Protein AF-A0A1P8UZ70-F1 (afdb_monomer_lite)

pLDDT: mean 88.82, std 6.05, range [62.84, 96.19]

Radius of gyration: 17.42 Å; chains: 1; bounding box: 40×34×41 Å

Secondary structure (DSSP, 8-state):
--TTEEEETTEEEE-SSTTT------S-SS--EE-TT--SSSEETTSEEEEE-TTT--EEEEE--TTTT-SEEEEETTEEEEESSHHHHHHHHHHHH-SS--SS--GGGTTS-GGGGSTTTHHHHHHHHHHHHH--

Structure (mmCIF, N/CA/C/O backbone):
data_AF-A0A1P8UZ70-F1
#
_entry.id   AF-A0A1P8UZ70-F1
#
loop_
_atom_site.group_PDB
_atom_site.id
_atom_site.type_symbol
_atom_site.label_atom_id
_atom_site.label_alt_id
_atom_site.label_comp_id
_atom_site.label_asym_id
_atom_site.label_entity_id
_atom_site.label_seq_id
_atom_site.pdbx_PDB_ins_code
_atom_site.Cartn_x
_atom_site.Cartn_y
_atom_site.Cartn_z
_atom_site.occupancy
_atom_site.B_iso_or_equiv
_atom_site.auth_seq_id
_atom_site.auth_comp_id
_atom_site.auth_asym_id
_atom_site.auth_atom_id
_atom_site.pdbx_PDB_model_num
ATOM 1 N N . MET A 1 1 ? 16.342 16.496 -15.362 1.00 62.84 1 MET A N 1
ATOM 2 C CA . MET A 1 1 ? 15.615 15.212 -15.382 1.00 62.84 1 MET A CA 1
ATOM 3 C C . MET A 1 1 ? 16.648 14.125 -15.125 1.00 62.84 1 MET A C 1
ATOM 5 O O . MET A 1 1 ? 17.639 14.123 -15.850 1.00 62.84 1 MET A O 1
ATOM 9 N N . PRO A 1 2 ? 16.519 13.317 -14.057 1.00 73.88 2 PRO A N 1
ATOM 10 C CA . PRO A 1 2 ? 17.402 12.177 -13.803 1.00 73.88 2 PRO A CA 1
ATOM 11 C C . PRO A 1 2 ? 17.511 11.238 -15.014 1.00 73.88 2 PRO A C 1
ATOM 13 O O . PRO A 1 2 ? 16.621 11.203 -15.869 1.00 73.88 2 PRO A O 1
ATOM 16 N N . LYS A 1 3 ? 18.587 10.452 -15.090 1.00 81.31 3 LYS A N 1
ATOM 17 C CA . LYS A 1 3 ? 18.683 9.354 -16.061 1.00 81.31 3 LYS A CA 1
ATOM 18 C C . LYS A 1 3 ? 17.545 8.357 -15.770 1.00 81.31 3 LYS A C 1
ATOM 20 O O . LYS A 1 3 ? 17.333 8.032 -14.610 1.00 81.31 3 LYS A O 1
ATOM 25 N N . ASN A 1 4 ? 16.818 7.908 -16.798 1.00 88.88 4 ASN A N 1
ATOM 26 C CA . ASN A 1 4 ? 15.624 7.044 -16.681 1.00 88.88 4 ASN A CA 1
ATOM 27 C C . ASN A 1 4 ? 14.411 7.714 -16.003 1.00 88.88 4 ASN A C 1
ATOM 29 O O . ASN A 1 4 ? 13.655 7.083 -15.263 1.00 88.88 4 ASN A O 1
ATOM 33 N N . SER A 1 5 ? 14.238 9.019 -16.240 1.00 92.19 5 SER A N 1
ATOM 34 C CA . SER A 1 5 ? 13.036 9.743 -15.825 1.00 92.19 5 SER A CA 1
ATOM 35 C C . SER A 1 5 ? 12.180 10.176 -17.011 1.00 92.19 5 SER A C 1
ATOM 37 O O . SER A 1 5 ? 12.691 10.541 -18.069 1.00 92.19 5 SER A O 1
ATOM 39 N N . HIS A 1 6 ? 10.865 10.161 -16.807 1.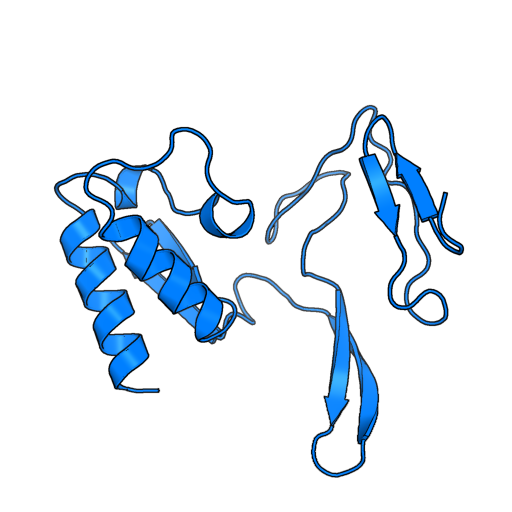00 91.75 6 HIS A N 1
ATOM 40 C CA . HIS A 1 6 ? 9.842 10.451 -17.807 1.00 91.75 6 HIS A CA 1
ATOM 41 C C . HIS A 1 6 ? 8.858 11.476 -17.258 1.00 91.75 6 HIS A C 1
ATOM 43 O O . HIS A 1 6 ? 8.575 11.501 -16.060 1.00 91.75 6 HIS A O 1
ATOM 49 N N . LEU A 1 7 ? 8.299 12.310 -18.132 1.00 92.06 7 LEU A N 1
ATOM 50 C CA . LEU A 1 7 ? 7.239 13.235 -17.752 1.00 92.06 7 LEU A CA 1
ATOM 51 C C . LEU A 1 7 ? 5.884 12.655 -18.155 1.00 92.06 7 LEU A C 1
ATOM 53 O O . LEU A 1 7 ? 5.631 12.427 -19.333 1.00 92.06 7 LEU A O 1
ATOM 57 N N . TRP A 1 8 ? 4.996 12.486 -17.181 1.00 92.00 8 TRP A N 1
ATOM 58 C CA . TRP A 1 8 ? 3.598 12.141 -17.407 1.00 92.00 8 TRP A CA 1
ATOM 59 C C . TRP A 1 8 ? 2.727 13.277 -16.874 1.00 92.00 8 TRP A C 1
ATOM 61 O O . TRP A 1 8 ? 2.516 13.429 -15.668 1.00 92.00 8 TRP A O 1
ATOM 71 N N . GLY A 1 9 ? 2.279 14.156 -17.772 1.00 89.62 9 GLY A N 1
ATOM 72 C CA . GLY A 1 9 ? 1.593 15.394 -17.400 1.00 89.62 9 GLY A CA 1
ATOM 73 C C . GLY A 1 9 ? 2.466 16.291 -16.512 1.00 89.62 9 GLY A C 1
ATOM 74 O O . GLY A 1 9 ? 3.428 16.887 -16.981 1.00 89.62 9 GLY A O 1
ATOM 75 N N . ARG A 1 10 ? 2.114 16.408 -15.224 1.00 89.56 10 ARG A N 1
ATOM 76 C CA . ARG A 1 10 ? 2.879 17.175 -14.214 1.00 89.56 10 ARG A CA 1
ATOM 77 C C . ARG A 1 10 ? 3.702 16.292 -13.271 1.00 89.56 10 ARG A C 1
ATOM 79 O O . ARG A 1 10 ? 4.281 16.803 -12.317 1.00 89.56 10 ARG A O 1
ATOM 86 N N . VAL A 1 11 ? 3.703 14.979 -13.488 1.00 89.94 11 VAL A N 1
ATOM 87 C CA . VAL A 1 11 ? 4.413 14.012 -12.650 1.00 89.94 11 VAL A CA 1
ATOM 88 C C . VAL A 1 11 ? 5.713 13.623 -13.332 1.00 89.94 11 VAL A C 1
ATOM 90 O O . VAL A 1 11 ? 5.719 13.297 -14.517 1.00 89.94 11 VAL A O 1
ATOM 93 N N . VAL A 1 12 ? 6.799 13.622 -12.563 1.00 91.19 12 VAL A N 1
ATOM 94 C CA . VAL A 1 12 ? 8.052 12.981 -12.961 1.00 91.19 12 VAL A CA 1
ATOM 95 C C . VAL A 1 12 ? 8.004 11.533 -12.493 1.00 91.19 12 VAL A C 1
ATOM 97 O O . VAL A 1 12 ? 7.788 11.269 -11.311 1.00 91.19 12 VAL A O 1
ATOM 100 N N . VAL A 1 13 ? 8.166 10.610 -13.431 1.00 90.69 13 VAL A N 1
ATOM 101 C CA . VAL A 1 13 ? 8.281 9.175 -13.181 1.00 90.69 13 VAL A CA 1
ATOM 102 C C . VAL A 1 13 ? 9.751 8.809 -13.268 1.00 90.69 13 VAL A C 1
ATOM 104 O O . VAL A 1 13 ? 10.409 9.193 -14.226 1.00 90.69 13 VAL A O 1
ATOM 107 N N . GLU A 1 14 ? 10.260 8.078 -12.287 1.00 92.31 14 GLU A N 1
ATOM 108 C CA . GLU A 1 14 ? 11.632 7.577 -12.260 1.00 92.31 14 GLU A CA 1
ATOM 109 C C . GLU A 1 14 ? 11.612 6.049 -12.261 1.00 92.31 14 GLU A C 1
ATOM 111 O O . GLU A 1 14 ? 10.913 5.422 -11.458 1.00 92.31 14 GLU A O 1
ATOM 116 N N . GLU A 1 15 ? 12.361 5.447 -13.179 1.00 91.06 15 GLU A N 1
ATOM 117 C CA . GLU A 1 15 ? 12.529 4.000 -13.251 1.00 91.06 15 GLU A CA 1
ATOM 118 C C . GLU A 1 15 ? 13.642 3.570 -12.292 1.00 91.06 15 GLU A C 1
ATOM 120 O O . GLU A 1 15 ? 14.825 3.750 -12.574 1.00 91.06 15 GLU A O 1
ATOM 125 N N . LEU A 1 16 ? 13.267 2.965 -11.163 1.00 89.12 16 LEU A N 1
ATOM 126 C CA . LEU A 1 16 ? 14.240 2.454 -10.187 1.00 89.12 16 LEU A CA 1
ATOM 127 C C . LEU A 1 16 ? 15.025 1.240 -10.716 1.00 89.12 16 LEU A C 1
ATOM 129 O O . LEU A 1 16 ? 16.177 1.039 -10.349 1.00 89.12 16 LEU A O 1
ATOM 133 N N . PHE A 1 17 ? 14.403 0.439 -11.588 1.00 90.12 17 PHE A N 1
ATOM 134 C CA . PHE A 1 17 ? 14.975 -0.785 -12.162 1.00 90.12 17 PHE A CA 1
ATOM 135 C C . PHE A 1 17 ? 14.716 -0.849 -13.681 1.00 90.12 17 PHE A C 1
ATOM 137 O O . PHE A 1 17 ? 13.946 -1.701 -14.133 1.00 90.12 17 PHE A O 1
ATOM 144 N N . PRO A 1 18 ? 15.321 0.047 -14.483 1.00 90.12 18 PRO A N 1
ATOM 145 C CA . PRO A 1 18 ? 15.013 0.209 -15.913 1.00 90.12 18 PRO A CA 1
ATOM 146 C C . PRO A 1 18 ? 15.312 -1.046 -16.754 1.00 90.12 18 PRO A C 1
ATOM 148 O O . PRO A 1 18 ? 14.600 -1.327 -17.713 1.00 90.12 18 PRO A O 1
ATOM 151 N N . GLU A 1 19 ? 16.308 -1.844 -16.349 1.00 90.56 19 GLU A N 1
ATOM 152 C CA . GLU A 1 19 ? 16.669 -3.147 -16.945 1.00 90.56 19 GLU A CA 1
ATOM 153 C C . GLU A 1 19 ? 15.548 -4.199 -16.800 1.00 90.56 19 GLU A C 1
ATOM 155 O O . GLU A 1 19 ? 15.477 -5.187 -17.532 1.00 90.56 19 GLU A O 1
ATOM 160 N N . HIS A 1 20 ? 14.655 -4.015 -15.823 1.00 90.38 20 HIS A N 1
ATOM 161 C CA . HIS A 1 20 ? 13.630 -4.992 -15.466 1.00 90.38 20 HIS A CA 1
ATOM 162 C C . HIS A 1 20 ? 12.210 -4.503 -15.742 1.00 90.38 20 HIS A C 1
ATOM 164 O O . HIS A 1 20 ? 11.365 -5.302 -16.166 1.00 90.38 20 HIS A O 1
ATOM 170 N N . PHE A 1 21 ? 11.959 -3.217 -15.512 1.00 90.12 21 PHE A N 1
ATOM 171 C CA . PHE A 1 21 ? 10.664 -2.573 -15.658 1.00 90.12 21 PHE A CA 1
ATOM 172 C C . PHE A 1 21 ? 10.828 -1.265 -16.418 1.00 90.12 21 PHE A C 1
ATOM 174 O O . PHE A 1 21 ? 11.133 -0.231 -15.829 1.00 90.12 21 PHE A O 1
ATOM 181 N N . SER A 1 22 ? 10.583 -1.321 -17.723 1.00 90.31 22 SER A N 1
ATOM 182 C CA . SER A 1 22 ? 10.569 -0.126 -18.555 1.00 90.31 22 SER A CA 1
ATOM 183 C C . SER A 1 22 ? 9.231 0.608 -18.436 1.00 90.31 22 SER A C 1
ATOM 185 O O . SER A 1 22 ? 8.161 -0.015 -18.431 1.00 90.31 22 SER A O 1
ATOM 187 N N . TRP A 1 23 ? 9.284 1.932 -18.352 1.00 91.31 23 TRP A N 1
ATOM 188 C CA . TRP A 1 23 ? 8.119 2.799 -18.290 1.00 91.31 23 TRP A CA 1
ATOM 189 C C . TRP A 1 23 ? 7.306 2.706 -19.580 1.00 91.31 23 TRP A C 1
ATOM 191 O O . TRP A 1 23 ? 7.815 2.877 -20.687 1.00 91.31 23 TRP A O 1
ATOM 201 N N . GLN A 1 24 ? 6.005 2.480 -19.417 1.00 91.19 24 GLN A N 1
ATOM 202 C CA . GLN A 1 24 ? 5.018 2.585 -20.481 1.00 91.19 24 GLN A CA 1
ATOM 203 C C . GLN A 1 24 ? 3.932 3.536 -20.004 1.00 91.19 24 GLN A C 1
ATOM 205 O O . GLN A 1 24 ? 3.245 3.255 -19.019 1.00 91.19 24 GLN A O 1
ATOM 210 N N . GLN A 1 25 ? 3.801 4.675 -20.682 1.00 91.38 25 GLN A N 1
ATOM 211 C CA . GLN A 1 25 ? 2.807 5.668 -20.307 1.00 91.38 25 GLN A CA 1
ATOM 212 C C . GLN A 1 25 ? 1.394 5.088 -20.484 1.00 91.38 25 GLN A C 1
ATOM 214 O O . GLN A 1 25 ? 1.061 4.654 -21.588 1.00 91.38 25 GLN A O 1
ATOM 219 N N . PRO A 1 26 ? 0.546 5.104 -19.439 1.00 92.62 26 PRO A N 1
ATOM 220 C CA . PRO A 1 26 ? -0.844 4.687 -19.570 1.00 92.62 26 PRO A CA 1
ATOM 221 C C . PRO A 1 26 ? -1.625 5.595 -20.524 1.00 92.62 26 PRO A C 1
ATOM 223 O O . PRO A 1 26 ? -1.414 6.812 -20.539 1.00 92.62 26 PRO A O 1
ATOM 226 N N . ASP A 1 27 ? -2.578 5.013 -21.256 1.00 91.62 27 ASP A N 1
ATOM 227 C CA . ASP A 1 27 ? -3.486 5.742 -22.147 1.00 91.62 27 ASP A CA 1
ATOM 228 C C . ASP A 1 27 ? -4.551 6.507 -21.346 1.00 91.62 27 ASP A C 1
ATOM 230 O O . ASP A 1 27 ? -5.701 6.097 -21.184 1.00 91.62 27 ASP A O 1
ATOM 234 N N . THR A 1 28 ? -4.113 7.602 -20.734 1.00 91.62 28 THR A N 1
ATOM 235 C CA . THR A 1 28 ? -4.941 8.472 -19.900 1.00 91.62 28 THR A CA 1
ATOM 236 C C . THR A 1 28 ? -4.591 9.933 -20.172 1.00 91.62 28 THR A C 1
ATOM 238 O O . THR A 1 28 ? -3.404 10.265 -20.243 1.00 91.62 28 THR A O 1
ATOM 241 N N . PRO A 1 29 ? -5.580 10.842 -20.237 1.00 83.75 29 PRO A N 1
ATOM 242 C CA . PRO A 1 29 ? -5.339 12.258 -20.528 1.00 83.75 29 PRO A CA 1
ATOM 243 C C . PRO A 1 29 ? -4.620 13.006 -19.393 1.00 83.75 29 PRO A C 1
ATOM 245 O O . PRO A 1 29 ? -4.101 14.103 -19.597 1.00 83.75 29 PRO A O 1
ATOM 248 N N . LYS A 1 30 ? -4.620 12.453 -18.174 1.00 89.62 30 LYS A N 1
ATOM 249 C CA . LYS A 1 30 ? -3.970 13.008 -16.979 1.00 89.62 30 LYS A CA 1
ATOM 250 C C . LYS A 1 30 ? -3.401 11.865 -16.133 1.00 89.62 30 LYS A C 1
ATOM 252 O O . LYS A 1 30 ? -3.941 10.767 -16.217 1.00 89.62 30 LYS A O 1
ATOM 257 N N . PRO A 1 31 ? -2.388 12.121 -15.284 1.00 92.12 31 PRO A N 1
ATOM 258 C CA . PRO A 1 31 ? -1.861 11.116 -14.369 1.00 92.12 31 PRO A CA 1
ATOM 259 C C . PRO A 1 31 ? -2.937 10.484 -13.486 1.00 92.12 31 PRO A C 1
ATOM 261 O O . PRO A 1 31 ? -3.491 11.148 -12.608 1.00 92.12 31 PRO A O 1
ATOM 264 N N . THR A 1 32 ? -3.198 9.198 -13.716 1.00 91.50 32 THR A N 1
ATOM 265 C CA . THR A 1 32 ? -4.187 8.394 -12.988 1.00 91.50 32 THR A CA 1
ATOM 266 C C . THR A 1 32 ? -3.483 7.247 -12.280 1.00 91.50 32 THR A C 1
ATOM 268 O O . THR A 1 32 ? -2.961 6.336 -12.917 1.00 91.50 32 THR A O 1
ATOM 271 N N . PHE A 1 33 ? -3.464 7.281 -10.952 1.00 87.69 33 PHE A N 1
ATOM 272 C CA . PHE A 1 33 ? -2.839 6.242 -10.142 1.00 87.69 33 PHE A CA 1
ATOM 273 C C . PHE A 1 33 ? -3.895 5.295 -9.598 1.00 87.69 33 PHE A C 1
ATOM 275 O O . PHE A 1 33 ? -4.793 5.735 -8.887 1.00 87.69 33 PHE A O 1
ATOM 282 N N . HIS A 1 34 ? -3.728 4.011 -9.879 1.00 86.75 34 HIS A N 1
ATOM 283 C CA . HIS A 1 34 ? -4.546 2.948 -9.323 1.00 86.75 34 HIS A CA 1
ATOM 284 C C . HIS A 1 34 ? -3.883 2.352 -8.091 1.00 86.75 34 HIS A C 1
ATOM 286 O O . HIS A 1 34 ? -2.665 2.136 -8.070 1.00 86.75 34 HIS A O 1
ATOM 292 N N . GLN A 1 35 ? -4.687 2.033 -7.085 1.00 75.44 35 GLN A N 1
ATOM 293 C CA . GLN A 1 35 ? -4.271 1.167 -5.986 1.00 75.44 35 GLN A CA 1
ATOM 294 C C . GLN A 1 35 ? -5.109 -0.112 -6.008 1.00 75.44 35 GLN A C 1
ATOM 296 O O . GLN A 1 35 ? -6.282 -0.091 -6.372 1.00 75.44 35 GLN A O 1
ATOM 301 N N . GLY A 1 36 ? -4.512 -1.253 -5.665 1.00 74.94 36 GLY A N 1
ATOM 302 C CA . GLY A 1 36 ? -5.250 -2.516 -5.682 1.00 74.94 36 GLY A CA 1
ATOM 303 C C . GLY A 1 36 ? -5.743 -2.926 -7.073 1.00 74.94 36 GLY A C 1
ATOM 304 O O . GLY A 1 36 ? -5.023 -2.828 -8.073 1.00 74.94 36 GLY A O 1
ATOM 305 N N . LYS A 1 37 ? -6.997 -3.386 -7.118 1.00 76.56 37 LYS A N 1
ATOM 306 C CA . LYS A 1 37 ? -7.659 -3.956 -8.303 1.00 76.56 37 LYS A CA 1
ATOM 307 C C . LYS A 1 37 ? -8.524 -2.968 -9.085 1.00 76.56 37 LYS A C 1
ATOM 309 O O . LYS A 1 37 ? -9.409 -3.391 -9.823 1.00 76.56 37 LYS A O 1
ATOM 314 N N . GLU A 1 38 ? -8.305 -1.664 -8.930 1.00 83.44 38 GLU A N 1
ATOM 315 C CA . GLU A 1 38 ? -9.087 -0.663 -9.664 1.00 83.44 38 GLU A CA 1
ATOM 316 C C . GLU A 1 38 ? -9.051 -0.919 -11.190 1.00 83.44 38 GLU A C 1
ATOM 318 O O . GLU A 1 38 ? -7.971 -1.148 -11.753 1.00 83.44 38 GLU A O 1
ATOM 323 N N . PRO A 1 39 ? -10.210 -0.932 -11.875 1.00 85.38 39 PRO A N 1
ATOM 324 C CA . PRO A 1 39 ? -10.271 -1.155 -13.314 1.00 85.38 39 PRO A CA 1
ATOM 325 C C . PRO A 1 39 ? -9.913 0.115 -14.101 1.00 85.38 39 PRO A C 1
ATOM 327 O O . PRO A 1 39 ? -9.976 1.227 -13.581 1.00 85.38 39 PRO A O 1
ATOM 330 N N . GLY A 1 40 ? -9.616 -0.057 -15.392 1.00 89.12 40 GLY A N 1
ATOM 331 C CA . GLY A 1 40 ? -9.375 1.045 -16.328 1.00 89.12 40 GLY A CA 1
ATOM 332 C C . GLY A 1 40 ? -7.895 1.358 -16.591 1.00 89.12 40 GLY A C 1
ATOM 333 O O . GLY A 1 40 ? -7.006 0.676 -16.068 1.00 89.12 40 GLY A O 1
ATOM 334 N N . PRO A 1 41 ? -7.629 2.341 -17.473 1.00 90.50 41 PRO A N 1
ATOM 335 C CA . PRO A 1 41 ? -6.281 2.780 -17.803 1.00 90.50 41 PRO A CA 1
ATOM 336 C C . PRO A 1 41 ? -5.697 3.671 -16.695 1.00 90.50 41 PRO A C 1
ATOM 338 O O . PRO A 1 41 ? -6.355 4.580 -16.189 1.00 90.50 41 PRO A O 1
ATOM 341 N N . GLY A 1 42 ? -4.429 3.437 -16.359 1.00 91.25 42 GLY A N 1
ATOM 342 C CA . GLY A 1 42 ? -3.692 4.178 -15.337 1.00 91.25 42 GLY A CA 1
ATOM 343 C C . GLY A 1 42 ? -2.464 3.408 -14.853 1.00 91.25 42 GLY A C 1
ATOM 344 O O . GLY A 1 42 ? -2.221 2.271 -15.263 1.00 91.25 42 GLY A O 1
ATOM 345 N N . TYR A 1 43 ? -1.673 4.022 -13.974 1.00 90.19 43 TYR A N 1
ATOM 346 C CA . TYR A 1 43 ? -0.500 3.383 -13.382 1.00 90.19 43 TYR A CA 1
ATOM 347 C C . TYR A 1 43 ? -0.852 2.741 -12.041 1.00 90.19 43 TYR A C 1
ATOM 349 O O . TYR A 1 43 ? -1.273 3.433 -11.114 1.00 90.19 43 TYR A O 1
ATOM 357 N N . ARG A 1 44 ? -0.645 1.427 -11.904 1.00 87.88 44 ARG A N 1
ATOM 358 C CA . ARG A 1 44 ? -0.846 0.720 -10.631 1.00 87.88 44 ARG A CA 1
ATOM 359 C C . ARG A 1 44 ? 0.340 0.964 -9.702 1.00 87.88 44 ARG A C 1
ATOM 361 O O . ARG A 1 44 ? 1.477 0.618 -10.012 1.00 87.88 44 ARG A O 1
ATOM 368 N N . LEU A 1 45 ? 0.088 1.541 -8.537 1.00 84.00 45 LEU A N 1
ATOM 369 C CA . LEU A 1 45 ? 1.115 1.740 -7.519 1.00 84.00 45 LEU A CA 1
ATOM 370 C C . LEU A 1 45 ? 1.432 0.425 -6.801 1.00 84.00 45 LEU A C 1
ATOM 372 O O . LEU A 1 45 ? 0.551 -0.403 -6.593 1.00 84.00 45 LEU A O 1
ATOM 376 N N . ASN A 1 46 ? 2.691 0.265 -6.380 1.00 82.12 46 ASN A N 1
ATOM 377 C CA . ASN A 1 46 ? 3.164 -0.840 -5.536 1.00 82.12 46 ASN A CA 1
ATOM 378 C C . ASN A 1 46 ? 2.852 -2.259 -6.061 1.00 82.12 46 ASN A C 1
ATOM 380 O O . ASN A 1 46 ? 2.814 -3.189 -5.268 1.00 82.12 46 ASN A O 1
ATOM 384 N N . HIS A 1 47 ? 2.607 -2.443 -7.361 1.00 86.62 47 HIS A N 1
ATOM 385 C CA . HIS A 1 47 ? 2.218 -3.742 -7.933 1.00 86.62 47 HIS A CA 1
ATOM 386 C C . HIS A 1 47 ? 3.388 -4.521 -8.552 1.00 86.62 47 HIS A C 1
ATOM 388 O O . HIS A 1 47 ? 3.240 -5.688 -8.895 1.00 86.62 47 HIS A O 1
ATOM 394 N N . ARG A 1 48 ? 4.540 -3.872 -8.741 1.00 89.44 48 ARG A N 1
ATOM 395 C CA . ARG A 1 48 ? 5.762 -4.453 -9.303 1.00 89.44 48 ARG A CA 1
ATOM 396 C C . ARG A 1 48 ? 6.962 -3.935 -8.533 1.00 89.44 48 ARG A C 1
ATOM 398 O O . ARG A 1 48 ? 6.959 -2.783 -8.095 1.00 89.44 48 ARG A O 1
ATOM 405 N N . GLY A 1 49 ? 7.974 -4.773 -8.398 1.00 89.56 49 GLY A N 1
ATOM 406 C CA . GLY A 1 49 ? 9.229 -4.426 -7.748 1.00 89.56 49 GLY A CA 1
ATOM 407 C C . GLY A 1 49 ? 10.264 -5.524 -7.926 1.00 89.56 49 GLY A C 1
ATOM 408 O O . GLY A 1 49 ? 10.048 -6.474 -8.677 1.00 89.56 49 GLY A O 1
ATOM 409 N N . MET A 1 50 ? 11.384 -5.381 -7.231 1.00 92.56 50 MET A N 1
ATOM 410 C CA . MET A 1 50 ? 12.414 -6.409 -7.162 1.00 92.56 50 MET A CA 1
ATOM 411 C C . MET A 1 50 ? 12.410 -7.032 -5.767 1.00 92.56 50 MET A C 1
ATOM 413 O O . MET A 1 50 ? 12.293 -6.307 -4.778 1.00 92.56 50 MET A O 1
ATOM 417 N N . ALA A 1 51 ? 12.522 -8.354 -5.694 1.00 90.31 51 ALA A N 1
ATOM 418 C CA . ALA A 1 51 ? 12.691 -9.096 -4.452 1.00 90.31 51 ALA A CA 1
ATOM 419 C C . ALA A 1 51 ? 14.121 -9.633 -4.375 1.00 90.31 51 ALA A C 1
ATOM 421 O O . ALA A 1 51 ? 14.615 -10.208 -5.342 1.00 90.31 51 ALA A O 1
ATOM 422 N N . GLU A 1 52 ? 14.774 -9.434 -3.233 1.00 91.75 52 GLU A N 1
ATOM 423 C CA . GLU A 1 52 ? 16.121 -9.936 -2.970 1.00 91.75 52 GLU A CA 1
ATOM 424 C C . GLU A 1 52 ? 16.057 -11.151 -2.044 1.00 91.75 52 GLU A C 1
ATOM 426 O O . GLU A 1 52 ? 15.532 -11.079 -0.926 1.00 91.75 52 GLU A O 1
ATOM 431 N N . CYS A 1 53 ? 16.621 -12.270 -2.495 1.00 90.12 53 CYS A N 1
ATOM 432 C CA . CYS A 1 53 ? 16.795 -13.446 -1.659 1.00 90.12 53 CYS A CA 1
ATOM 433 C C . CYS A 1 53 ? 17.853 -13.175 -0.585 1.00 90.12 53 CYS A C 1
ATOM 435 O O . CYS A 1 53 ? 19.030 -13.016 -0.892 1.00 90.12 53 CYS A O 1
ATOM 437 N N . GLN A 1 54 ? 17.463 -13.214 0.688 1.00 90.69 54 GLN A N 1
ATOM 438 C CA . GLN A 1 54 ? 18.384 -12.962 1.804 1.00 90.69 54 GLN A CA 1
ATOM 439 C C . GLN A 1 54 ? 19.475 -14.038 1.959 1.00 90.69 54 GLN A C 1
ATOM 441 O O . GLN A 1 54 ? 20.484 -13.797 2.612 1.00 90.69 54 GLN A O 1
ATOM 446 N N . SER A 1 55 ? 19.293 -15.228 1.376 1.00 94.06 55 SER A N 1
ATOM 447 C CA . SER A 1 55 ? 20.269 -16.322 1.473 1.00 94.06 55 SER A CA 1
ATOM 448 C C . SER A 1 55 ? 21.361 -16.265 0.405 1.00 94.06 55 SER A C 1
ATOM 450 O O . SER A 1 55 ? 22.498 -16.625 0.691 1.00 94.06 55 SER A O 1
ATOM 452 N N . CYS A 1 56 ? 21.031 -15.849 -0.821 1.00 94.69 56 CYS A N 1
ATOM 453 C CA . CYS A 1 56 ? 21.968 -15.869 -1.952 1.00 94.69 56 CYS A CA 1
ATOM 454 C C . CYS A 1 56 ? 22.122 -14.525 -2.679 1.00 94.69 56 CYS A C 1
ATOM 456 O O . CYS A 1 56 ? 22.898 -14.445 -3.626 1.00 94.69 56 CYS A O 1
ATOM 458 N N . GLY A 1 57 ? 21.399 -13.481 -2.266 1.00 92.00 57 GLY A N 1
ATOM 459 C CA . GLY A 1 57 ? 21.456 -12.140 -2.858 1.00 92.00 57 GLY A CA 1
ATOM 460 C C . GLY A 1 57 ? 20.838 -12.033 -4.255 1.00 92.00 57 GLY A C 1
ATOM 461 O O . GLY A 1 57 ? 20.959 -11.001 -4.909 1.00 92.00 57 GLY A O 1
ATOM 462 N N . THR A 1 58 ? 20.194 -13.093 -4.757 1.00 93.75 58 THR A N 1
ATOM 463 C CA . THR A 1 58 ? 19.555 -13.065 -6.077 1.00 93.75 58 THR A CA 1
ATOM 464 C C . THR A 1 58 ? 18.406 -12.063 -6.082 1.00 93.75 58 THR A C 1
ATOM 466 O O . THR A 1 58 ? 17.547 -12.101 -5.202 1.00 93.75 58 THR A O 1
ATOM 469 N N . LEU A 1 59 ? 18.400 -11.187 -7.089 1.00 92.31 59 LEU A N 1
ATOM 470 C CA . LEU A 1 59 ? 17.398 -10.148 -7.278 1.00 92.31 59 LEU A CA 1
ATOM 471 C C . LEU A 1 59 ? 16.464 -10.523 -8.436 1.00 92.31 59 LEU A C 1
ATOM 473 O O . LEU A 1 59 ? 16.905 -10.637 -9.579 1.00 92.31 59 LEU A O 1
ATOM 477 N N . GLU A 1 60 ? 15.172 -10.685 -8.157 1.00 93.50 60 GLU A N 1
ATOM 478 C CA . GLU A 1 60 ? 14.184 -11.144 -9.143 1.00 93.50 60 GLU A CA 1
ATOM 479 C C . GLU A 1 60 ? 12.985 -10.202 -9.250 1.00 93.50 60 GLU A C 1
ATOM 481 O O . GLU A 1 60 ? 12.629 -9.498 -8.303 1.00 93.50 60 GLU A O 1
ATOM 486 N N . LYS A 1 61 ? 12.338 -10.187 -10.422 1.00 93.88 61 LYS A N 1
ATOM 487 C CA . LYS A 1 61 ? 11.110 -9.412 -10.631 1.00 93.88 61 LYS A CA 1
ATOM 488 C C . LYS A 1 61 ? 9.987 -10.014 -9.794 1.00 93.88 61 LYS A C 1
ATOM 490 O O . LYS A 1 61 ? 9.642 -11.177 -9.968 1.00 93.88 61 LYS A O 1
ATOM 495 N N . ALA A 1 62 ? 9.350 -9.188 -8.978 1.00 90.50 62 ALA A N 1
ATOM 496 C CA . ALA A 1 62 ? 8.175 -9.550 -8.205 1.00 90.50 62 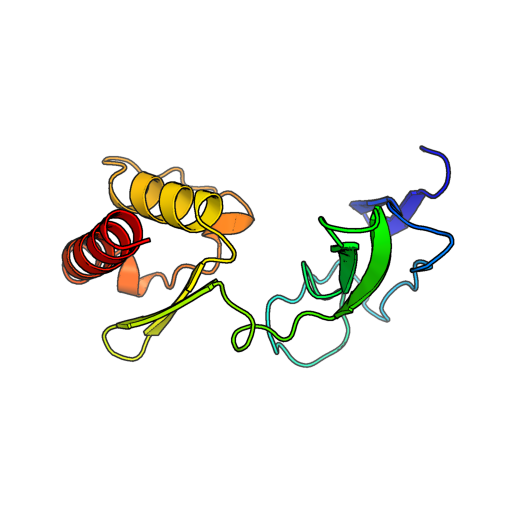ALA A CA 1
ATOM 497 C C . ALA A 1 62 ? 6.958 -8.748 -8.676 1.00 90.50 62 ALA A C 1
ATOM 499 O O . ALA A 1 62 ? 7.046 -7.553 -8.977 1.00 90.50 62 ALA A O 1
ATOM 500 N N . THR A 1 63 ? 5.809 -9.417 -8.723 1.00 89.44 63 THR A N 1
ATOM 501 C CA . THR A 1 63 ? 4.499 -8.784 -8.905 1.00 89.44 63 THR A CA 1
ATOM 502 C C . THR A 1 63 ? 3.711 -8.975 -7.620 1.00 89.44 63 THR A C 1
ATOM 504 O O . THR A 1 63 ? 3.746 -10.059 -7.051 1.00 89.44 63 THR A O 1
ATOM 507 N N . ILE A 1 64 ? 3.028 -7.925 -7.173 1.00 86.75 64 ILE A N 1
ATOM 508 C CA . ILE A 1 64 ? 2.237 -7.922 -5.945 1.00 86.75 64 ILE A CA 1
ATOM 509 C C . ILE A 1 64 ? 0.768 -7.713 -6.313 1.00 86.75 64 ILE A C 1
ATOM 511 O O . ILE A 1 64 ? 0.401 -6.705 -6.931 1.00 86.75 64 ILE A O 1
ATOM 515 N N . SER A 1 65 ? -0.060 -8.670 -5.923 1.00 87.00 65 SER A N 1
ATOM 516 C CA . SER A 1 65 ? -1.510 -8.686 -6.066 1.00 87.00 65 SER A CA 1
ATOM 517 C C . SER A 1 65 ? -2.139 -8.154 -4.786 1.00 87.00 65 SER A C 1
ATOM 519 O O . SER A 1 65 ? -2.236 -8.843 -3.781 1.00 87.00 65 SER A O 1
ATOM 521 N N . TRP A 1 66 ? -2.551 -6.892 -4.802 1.00 85.25 66 TRP A N 1
ATOM 522 C CA . TRP A 1 66 ? -3.250 -6.286 -3.672 1.00 85.25 66 TRP A CA 1
ATOM 523 C C . TRP A 1 66 ? -4.765 -6.511 -3.795 1.00 85.25 66 TRP A C 1
ATOM 525 O O . TRP A 1 66 ? -5.303 -6.266 -4.881 1.00 85.25 66 TRP A O 1
ATOM 535 N N . PRO A 1 67 ? -5.476 -6.848 -2.704 1.00 88.81 67 PRO A N 1
ATOM 536 C CA . PRO A 1 67 ? -5.002 -6.933 -1.315 1.00 88.81 67 PRO A CA 1
ATOM 537 C C . PRO A 1 67 ? -4.398 -8.288 -0.897 1.00 88.81 67 PRO A C 1
ATOM 539 O O . PRO A 1 67 ? -3.937 -8.390 0.234 1.00 88.81 67 PRO A O 1
ATOM 542 N N . GLU A 1 68 ? -4.398 -9.304 -1.762 1.00 88.81 68 GLU A N 1
ATOM 543 C CA . GLU A 1 68 ? -4.068 -10.700 -1.413 1.00 88.81 68 GLU A CA 1
ATOM 544 C C . GLU A 1 68 ? -2.669 -10.892 -0.819 1.00 88.81 68 GLU A C 1
ATOM 546 O O . GLU A 1 68 ? -2.498 -11.666 0.117 1.00 88.81 68 GLU A O 1
ATOM 551 N N . ASP A 1 69 ? -1.688 -10.158 -1.331 1.00 88.75 69 ASP A N 1
ATOM 552 C CA . ASP A 1 69 ? -0.287 -10.248 -0.914 1.00 88.75 69 ASP A CA 1
ATOM 553 C C . ASP A 1 69 ? 0.046 -9.286 0.244 1.00 88.75 69 ASP A C 1
ATOM 555 O O . ASP A 1 69 ? 1.213 -8.996 0.527 1.00 88.75 69 ASP A O 1
ATOM 559 N N . ALA A 1 70 ? -0.969 -8.731 0.915 1.00 90.56 70 ALA A N 1
ATOM 560 C CA . ALA A 1 70 ? -0.745 -7.868 2.063 1.00 90.56 70 ALA A CA 1
ATOM 561 C C . ALA A 1 70 ? -0.230 -8.642 3.274 1.00 90.56 70 ALA A C 1
ATOM 563 O O . ALA A 1 70 ? -0.754 -9.690 3.632 1.00 90.56 70 ALA A O 1
ATOM 564 N N . TYR A 1 71 ? 0.745 -8.055 3.977 1.00 91.81 71 TYR A N 1
ATOM 565 C CA . TYR A 1 71 ? 1.246 -8.625 5.227 1.00 91.81 71 TYR A CA 1
ATOM 566 C C . TYR A 1 71 ? 0.138 -8.702 6.289 1.00 91.81 71 TYR A C 1
ATOM 568 O O . TYR A 1 71 ? 0.013 -9.702 6.990 1.00 91.81 71 TYR A O 1
ATOM 576 N N . TRP A 1 72 ? -0.699 -7.662 6.387 1.00 94.44 72 TRP A N 1
ATOM 577 C CA . TRP A 1 72 ? -1.968 -7.748 7.109 1.00 94.44 72 TRP A CA 1
ATOM 578 C C . TRP A 1 72 ? -3.127 -7.264 6.254 1.00 94.44 72 TRP A C 1
ATOM 580 O O . TRP A 1 72 ? -3.044 -6.222 5.599 1.00 94.44 72 TRP A O 1
ATOM 590 N N . GLN A 1 73 ? -4.242 -7.974 6.380 1.00 94.56 73 GLN A N 1
ATOM 591 C CA . GLN A 1 73 ? -5.545 -7.604 5.854 1.00 94.56 73 GLN A CA 1
ATOM 592 C C . GLN A 1 73 ? -6.566 -7.707 6.990 1.00 94.56 73 GLN A C 1
ATOM 594 O O . GLN A 1 73 ? -6.687 -8.739 7.652 1.00 94.56 73 GLN A O 1
ATOM 599 N N . TRP A 1 74 ? -7.309 -6.630 7.234 1.00 93.88 74 TRP A N 1
ATOM 600 C CA . TRP A 1 74 ? -8.378 -6.593 8.226 1.00 93.88 74 TRP A CA 1
ATOM 601 C C . TRP A 1 74 ? -9.698 -6.235 7.558 1.00 93.88 74 TRP A C 1
ATOM 603 O O . TRP A 1 74 ? -9.798 -5.220 6.875 1.00 93.88 74 TRP A O 1
ATOM 613 N N . ASN A 1 75 ? -10.734 -7.026 7.836 1.00 93.31 75 ASN A N 1
ATOM 614 C CA . ASN A 1 75 ? -12.116 -6.658 7.547 1.00 93.31 75 ASN A CA 1
ATOM 615 C C . ASN A 1 75 ? -12.797 -6.188 8.842 1.00 93.31 75 ASN A C 1
ATOM 617 O O . ASN A 1 75 ? -12.917 -6.961 9.800 1.00 93.31 75 ASN A O 1
ATOM 621 N N . ILE A 1 76 ? -13.175 -4.910 8.905 1.00 93.19 76 ILE A N 1
ATOM 622 C CA . ILE A 1 76 ? -13.785 -4.273 10.079 1.00 93.19 76 ILE A CA 1
ATOM 623 C C . ILE A 1 76 ? -15.076 -3.604 9.626 1.00 93.19 76 ILE A C 1
ATOM 625 O O . ILE A 1 76 ? -15.033 -2.622 8.892 1.00 93.19 76 ILE A O 1
ATOM 629 N N . ASP A 1 77 ? -16.208 -4.135 10.086 1.00 89.50 77 ASP A N 1
ATOM 630 C CA . ASP A 1 77 ? -17.545 -3.614 9.772 1.00 89.50 77 ASP A CA 1
ATOM 631 C C . ASP A 1 77 ? -17.802 -3.488 8.256 1.00 89.50 77 ASP A C 1
ATOM 633 O O . ASP A 1 77 ? -18.296 -2.481 7.761 1.00 89.50 77 ASP A O 1
ATOM 637 N N . GLY A 1 78 ? -17.368 -4.495 7.488 1.00 90.94 78 GLY A N 1
ATOM 638 C CA . GLY A 1 78 ? -17.510 -4.524 6.030 1.00 90.94 78 GLY A CA 1
ATOM 639 C C . GLY A 1 78 ? -16.476 -3.693 5.263 1.00 90.94 78 GLY A C 1
ATOM 640 O O . GLY A 1 78 ? -16.457 -3.738 4.035 1.00 90.94 78 GLY A O 1
ATOM 641 N N . TYR A 1 79 ? -15.588 -2.977 5.955 1.00 91.94 79 TYR A N 1
ATOM 642 C CA . TYR A 1 79 ? -14.512 -2.211 5.334 1.00 91.94 79 TYR A CA 1
ATOM 643 C C . TYR A 1 79 ? -13.186 -2.976 5.372 1.00 91.94 79 TYR A C 1
ATOM 645 O O . TYR A 1 79 ? -12.813 -3.547 6.399 1.00 91.94 79 TYR A O 1
ATOM 653 N N . GLU A 1 80 ? -12.441 -2.934 4.268 1.00 91.44 80 GLU A N 1
ATOM 654 C CA . GLU A 1 80 ? -11.097 -3.506 4.170 1.00 91.44 80 GLU A CA 1
ATOM 655 C C . GLU A 1 80 ? -10.018 -2.483 4.556 1.00 91.44 80 GLU A C 1
ATOM 657 O O . GLU A 1 80 ? -10.064 -1.315 4.162 1.00 91.44 80 GLU A O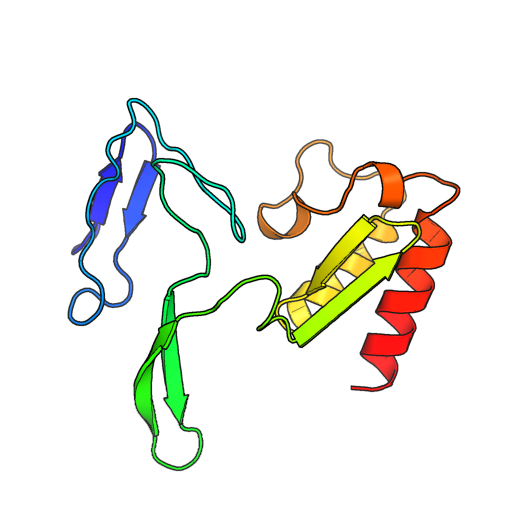 1
ATOM 662 N N . LEU A 1 81 ? -9.027 -2.941 5.319 1.00 92.31 81 LEU A N 1
ATOM 663 C CA . LEU A 1 81 ? -7.802 -2.216 5.627 1.00 92.31 81 LEU A CA 1
ATOM 664 C C . LEU A 1 81 ? -6.606 -3.139 5.418 1.00 92.31 81 LEU A C 1
ATOM 666 O O . LEU A 1 81 ? -6.573 -4.236 5.968 1.00 92.31 81 LEU A O 1
ATOM 670 N N . VAL A 1 82 ? -5.605 -2.666 4.680 1.00 91.94 82 VAL A N 1
ATOM 671 C CA . VAL A 1 82 ? -4.382 -3.426 4.403 1.00 91.94 82 VAL A CA 1
ATOM 672 C C . VAL A 1 82 ? -3.142 -2.717 4.927 1.00 91.94 82 VAL A C 1
ATOM 674 O O . VAL A 1 82 ? -3.011 -1.494 4.825 1.00 91.94 82 VAL A O 1
ATOM 677 N N . ALA A 1 83 ? -2.192 -3.500 5.429 1.00 92.44 83 ALA A N 1
ATOM 678 C CA . ALA A 1 83 ? -0.841 -3.056 5.726 1.00 92.44 83 ALA A CA 1
ATOM 679 C C . ALA A 1 83 ? 0.177 -3.888 4.935 1.00 92.44 83 ALA A C 1
ATOM 681 O O . ALA A 1 83 ? 0.095 -5.108 4.863 1.00 92.44 83 ALA A O 1
ATOM 682 N N . ARG A 1 84 ? 1.149 -3.200 4.322 1.00 89.81 84 ARG A N 1
ATOM 683 C CA . ARG A 1 84 ? 2.095 -3.793 3.360 1.00 89.81 84 ARG A CA 1
ATOM 684 C C . ARG A 1 84 ? 3.261 -4.478 4.070 1.00 89.81 84 ARG A C 1
ATOM 686 O O . ARG A 1 84 ? 3.875 -5.380 3.529 1.00 89.81 84 ARG A O 1
ATOM 693 N N . ASN A 1 85 ? 3.581 -3.982 5.258 1.00 90.69 85 ASN A N 1
ATOM 694 C CA . ASN A 1 85 ? 4.654 -4.415 6.137 1.00 90.69 85 ASN A CA 1
ATOM 695 C C . ASN A 1 85 ? 4.427 -3.781 7.526 1.00 90.69 85 ASN A C 1
ATOM 697 O O . ASN A 1 85 ? 3.490 -2.989 7.712 1.00 90.69 85 ASN A O 1
ATOM 701 N N . ARG A 1 86 ? 5.306 -4.103 8.486 1.00 93.69 86 ARG A N 1
ATOM 702 C CA . ARG A 1 86 ? 5.283 -3.576 9.865 1.00 93.69 86 ARG A CA 1
ATOM 703 C C . ARG A 1 86 ? 5.269 -2.051 9.926 1.00 93.69 86 ARG A C 1
ATOM 705 O O . ARG A 1 86 ? 4.441 -1.481 10.631 1.00 93.69 86 ARG A O 1
ATOM 712 N N . GLU A 1 87 ? 6.125 -1.394 9.151 1.00 93.00 87 GLU A N 1
ATOM 713 C CA . GLU A 1 87 ? 6.204 0.070 9.106 1.00 93.00 87 GLU A CA 1
ATOM 714 C C . GLU A 1 87 ? 4.878 0.693 8.641 1.00 93.00 87 GLU A C 1
ATOM 716 O O . GLU A 1 87 ? 4.378 1.642 9.245 1.00 93.00 87 GLU A O 1
ATOM 721 N N . HIS A 1 88 ? 4.242 0.119 7.616 1.00 91.94 88 HIS A N 1
ATOM 722 C CA . HIS A 1 88 ? 2.956 0.604 7.129 1.00 91.94 88 HIS A CA 1
ATOM 723 C C . HIS A 1 88 ? 1.860 0.481 8.199 1.00 91.94 88 HIS A C 1
ATOM 725 O O . HIS A 1 88 ? 1.099 1.427 8.401 1.00 91.94 88 HIS A O 1
ATOM 731 N N . ALA A 1 89 ? 1.806 -0.641 8.923 1.00 94.12 89 ALA A N 1
ATOM 732 C CA . ALA A 1 89 ? 0.874 -0.814 10.038 1.00 94.12 89 ALA A CA 1
ATOM 733 C C . ALA A 1 89 ? 1.128 0.201 11.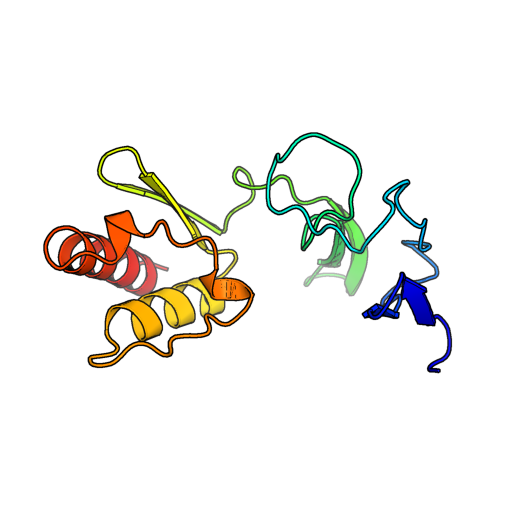168 1.00 94.12 89 ALA A C 1
ATOM 735 O O . ALA A 1 89 ? 0.182 0.796 11.687 1.00 94.12 89 ALA A O 1
ATOM 736 N N . GLN A 1 90 ? 2.393 0.477 11.500 1.00 94.75 90 GLN A N 1
ATOM 737 C CA . GLN A 1 90 ? 2.758 1.507 12.479 1.00 94.75 90 GLN A CA 1
ATOM 738 C C . GLN A 1 90 ? 2.318 2.907 12.032 1.00 94.75 90 GLN A C 1
ATOM 740 O O . GLN A 1 90 ? 1.765 3.661 12.834 1.00 94.75 90 GLN A O 1
ATOM 745 N N . MET A 1 91 ? 2.494 3.249 10.750 1.00 93.12 91 MET A N 1
ATOM 746 C CA . MET A 1 91 ? 2.007 4.515 10.190 1.00 93.12 91 MET A CA 1
ATOM 747 C C . MET A 1 91 ? 0.483 4.640 10.294 1.00 93.12 91 MET A C 1
ATOM 749 O O . MET A 1 91 ? -0.019 5.712 10.641 1.00 93.12 91 MET A O 1
ATOM 753 N N . ILE A 1 92 ? -0.253 3.562 10.006 1.00 92.88 92 ILE A N 1
ATOM 754 C CA . ILE A 1 92 ? -1.715 3.520 10.142 1.00 92.88 92 ILE A 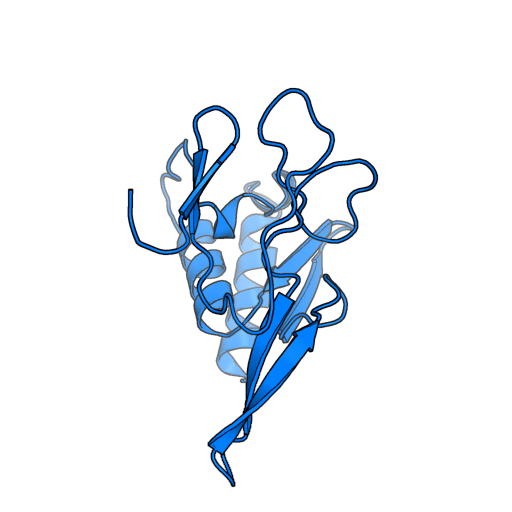CA 1
ATOM 755 C C . ILE A 1 92 ? -2.112 3.750 11.604 1.00 92.88 92 ILE A C 1
ATOM 757 O O . ILE A 1 92 ? -2.941 4.618 11.881 1.00 92.88 92 ILE A O 1
ATOM 761 N N . LEU A 1 93 ? -1.500 3.024 12.545 1.00 94.00 93 LEU A N 1
ATOM 762 C CA . LEU A 1 93 ? -1.796 3.152 13.973 1.00 94.00 93 LEU A CA 1
ATOM 763 C C . LEU A 1 93 ? -1.508 4.566 14.492 1.00 94.00 93 LEU A C 1
ATOM 765 O O . LEU A 1 93 ? -2.346 5.151 15.182 1.00 94.00 93 LEU A O 1
ATOM 769 N N . ALA A 1 94 ? -0.361 5.139 14.120 1.00 92.12 94 ALA A N 1
ATOM 770 C CA . ALA A 1 94 ? 0.000 6.508 14.472 1.00 92.12 94 ALA A CA 1
ATOM 771 C C . ALA A 1 94 ? -1.046 7.509 13.959 1.00 92.12 94 ALA A C 1
ATOM 773 O O . ALA A 1 94 ? -1.549 8.324 14.731 1.00 92.12 94 ALA A O 1
ATOM 774 N N . TYR A 1 95 ? -1.454 7.386 12.693 1.00 91.19 95 TYR A N 1
ATOM 775 C CA . TYR A 1 95 ? -2.463 8.260 12.091 1.00 91.19 95 TYR A CA 1
ATOM 776 C C . TYR A 1 95 ? -3.846 8.135 12.748 1.00 91.19 95 TYR A C 1
ATOM 778 O O . TYR A 1 95 ? -4.564 9.123 12.923 1.00 91.19 95 TYR A O 1
ATOM 786 N N . LEU A 1 96 ? -4.241 6.924 13.145 1.00 89.31 96 LEU A N 1
ATOM 787 C CA . LEU A 1 96 ? -5.511 6.711 13.838 1.00 89.31 96 LEU A CA 1
ATOM 788 C C . LEU A 1 96 ? -5.533 7.381 15.218 1.00 89.31 96 LEU A C 1
ATOM 790 O O . LEU A 1 96 ? -6.590 7.892 15.605 1.00 89.31 96 LEU A O 1
ATOM 794 N N . ARG A 1 97 ? -4.382 7.409 15.906 1.00 90.25 97 ARG A N 1
ATOM 795 C CA . ARG A 1 97 ? -4.169 8.014 17.234 1.00 90.25 97 ARG A CA 1
ATOM 796 C C . ARG A 1 97 ? -3.998 9.534 17.214 1.00 90.25 97 ARG A C 1
ATOM 798 O O . ARG A 1 97 ? -4.132 10.170 18.261 1.00 90.25 97 ARG A O 1
ATOM 805 N N . GLU A 1 98 ? -3.714 10.136 16.060 1.00 88.81 98 GLU A N 1
ATOM 806 C CA . GLU A 1 98 ? -3.594 11.590 15.940 1.00 88.81 98 GLU A CA 1
ATOM 807 C C . GLU A 1 98 ? -4.888 12.294 16.385 1.00 88.81 98 GLU A C 1
ATOM 809 O O . GLU A 1 98 ? -5.953 12.128 15.787 1.00 88.81 98 GLU A O 1
ATOM 814 N N . ARG A 1 99 ? -4.784 13.145 17.417 1.00 75.75 99 ARG A N 1
ATOM 815 C CA . ARG A 1 99 ? -5.917 13.945 17.926 1.00 75.75 99 ARG A CA 1
ATOM 816 C C . ARG A 1 99 ? -6.457 14.926 16.883 1.00 75.75 99 ARG A C 1
ATOM 818 O O . ARG A 1 99 ? -7.657 15.178 16.833 1.00 75.75 99 ARG A O 1
ATOM 825 N N . LYS A 1 100 ? -5.562 15.500 16.073 1.00 79.69 100 LYS A N 1
ATOM 826 C CA . LYS A 1 100 ? -5.873 16.396 14.954 1.00 79.69 100 LYS A CA 1
ATOM 827 C C . LYS A 1 100 ? -5.195 15.848 13.708 1.00 79.69 100 LYS A C 1
ATOM 829 O O . LYS A 1 100 ? -4.002 16.053 13.521 1.00 79.69 100 LYS A O 1
ATOM 834 N N . ARG A 1 101 ? -5.962 15.146 12.879 1.00 77.88 101 ARG A N 1
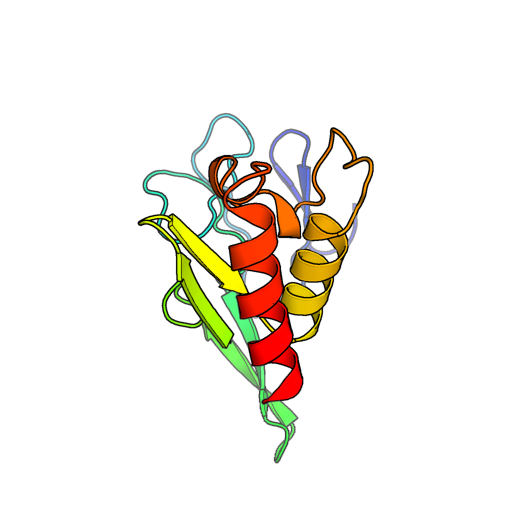ATOM 835 C CA . ARG A 1 101 ? -5.452 14.565 11.636 1.00 77.88 101 ARG A CA 1
ATOM 836 C C . ARG A 1 101 ? -5.189 15.666 10.622 1.00 77.88 101 ARG A C 1
ATOM 838 O O . ARG A 1 101 ? -6.029 16.548 10.435 1.00 77.88 101 ARG A O 1
ATOM 845 N N . ALA A 1 102 ? -4.044 15.593 9.951 1.00 72.81 102 ALA A N 1
ATOM 846 C CA . ALA A 1 102 ? -3.759 16.492 8.842 1.00 72.81 102 ALA A CA 1
ATOM 847 C C . ALA A 1 102 ? -4.851 16.358 7.757 1.00 72.81 102 ALA A C 1
ATOM 849 O O . ALA A 1 102 ? -5.262 15.232 7.447 1.00 72.81 102 ALA A O 1
ATOM 850 N N . PRO A 1 103 ? -5.309 17.472 7.152 1.00 66.94 103 PRO A N 1
ATOM 851 C CA . PRO A 1 103 ? -6.309 17.425 6.084 1.00 66.94 103 PRO A CA 1
ATOM 852 C C . PRO A 1 103 ? -5.784 16.656 4.863 1.00 66.94 103 PRO A C 1
ATOM 854 O O . PRO A 1 103 ? -6.529 15.938 4.200 1.00 66.94 103 PRO A O 1
ATOM 857 N N . ASN A 1 104 ? -4.473 16.741 4.614 1.00 70.19 104 ASN A N 1
ATOM 858 C CA . ASN A 1 104 ? -3.797 16.024 3.544 1.00 70.19 104 ASN A CA 1
ATOM 859 C C . ASN A 1 104 ? -3.206 14.715 4.069 1.00 70.19 104 ASN A C 1
ATOM 861 O O . ASN A 1 104 ? -2.220 14.711 4.808 1.00 70.19 104 ASN A O 1
ATOM 865 N N . ARG A 1 105 ? -3.785 13.587 3.649 1.00 76.81 105 ARG A N 1
ATOM 866 C CA . ARG A 1 105 ? -3.251 12.259 3.970 1.00 76.81 105 ARG A CA 1
ATOM 867 C C . ARG A 1 105 ? -1.978 11.993 3.168 1.00 76.81 105 ARG A C 1
ATOM 869 O O . ARG A 1 105 ? -1.961 12.176 1.943 1.00 76.81 105 ARG A O 1
ATOM 876 N N . LYS A 1 106 ? -0.938 11.488 3.845 1.00 78.25 106 LYS A N 1
ATOM 877 C CA . LYS A 1 106 ? 0.231 10.896 3.174 1.00 78.25 106 LYS A CA 1
ATOM 878 C C . LYS A 1 106 ? -0.251 9.826 2.181 1.00 78.25 106 LYS A C 1
ATOM 880 O O . LYS A 1 106 ? -1.233 9.152 2.493 1.00 78.25 106 LYS A O 1
ATOM 885 N N . PRO A 1 107 ? 0.416 9.622 1.029 1.00 75.69 107 PRO A N 1
ATOM 886 C CA . PRO A 1 107 ? -0.015 8.644 0.025 1.00 75.69 107 PRO A CA 1
ATOM 887 C C . PRO A 1 107 ? -0.311 7.248 0.592 1.00 75.69 107 PRO A C 1
ATOM 889 O O . PRO A 1 107 ? -1.333 6.666 0.243 1.00 75.69 107 PRO A O 1
ATOM 892 N N . ALA A 1 108 ? 0.508 6.771 1.537 1.00 80.88 108 ALA A N 1
ATOM 893 C CA . ALA A 1 108 ? 0.318 5.487 2.217 1.00 80.88 108 ALA A CA 1
ATOM 894 C C . ALA A 1 108 ? -0.988 5.393 3.039 1.00 80.88 108 ALA A C 1
ATOM 896 O O . ALA A 1 108 ? -1.515 4.311 3.232 1.00 80.88 108 ALA A O 1
ATOM 897 N N . LEU A 1 109 ? -1.546 6.517 3.494 1.00 86.19 109 LEU A N 1
ATOM 898 C CA . LEU A 1 109 ? -2.718 6.566 4.382 1.00 86.19 109 LEU A CA 1
ATOM 899 C C . LEU A 1 109 ? -4.021 6.907 3.640 1.00 86.19 109 LEU A C 1
ATOM 901 O O . LEU A 1 109 ? -5.085 7.008 4.254 1.00 86.19 109 LEU A O 1
ATOM 905 N N . ARG A 1 110 ? -3.960 7.150 2.322 1.00 82.44 110 ARG A N 1
ATOM 906 C CA . ARG A 1 110 ? -5.109 7.654 1.550 1.00 82.44 110 ARG A CA 1
ATOM 907 C C . ARG A 1 110 ? -6.286 6.684 1.518 1.00 82.44 110 ARG A C 1
ATOM 909 O O . ARG A 1 110 ? -7.417 7.148 1.605 1.00 82.44 110 ARG A O 1
ATOM 916 N N . HIS A 1 111 ? -6.021 5.382 1.473 1.00 80.75 111 HIS A N 1
ATOM 917 C CA . HIS A 1 111 ? -7.052 4.357 1.289 1.00 80.75 111 HIS A CA 1
ATOM 918 C C . HIS A 1 111 ? -7.703 3.876 2.579 1.00 80.75 111 HIS A C 1
ATOM 920 O O . HIS A 1 111 ? -8.612 3.061 2.505 1.00 80.75 111 HIS A O 1
ATOM 926 N N . ILE A 1 112 ? -7.303 4.400 3.745 1.00 87.94 112 ILE A N 1
ATOM 927 C CA . ILE A 1 112 ? -8.028 4.109 4.983 1.00 87.94 112 ILE A CA 1
ATOM 928 C C . ILE A 1 112 ? -9.472 4.605 4.798 1.00 87.94 112 ILE A C 1
ATOM 930 O O . ILE A 1 112 ? -9.671 5.820 4.625 1.00 87.94 112 ILE A O 1
ATOM 934 N N . PRO A 1 113 ? -10.481 3.713 4.816 1.00 88.81 113 PRO A N 1
ATOM 935 C CA . PRO A 1 113 ? -11.859 4.108 4.581 1.00 88.81 113 PRO A CA 1
ATOM 936 C C . PRO A 1 113 ? -12.283 5.177 5.583 1.00 88.81 113 PRO A C 1
ATOM 938 O O . PRO A 1 113 ? -12.023 5.065 6.780 1.00 88.81 113 PRO A O 1
ATOM 941 N N . THR A 1 114 ? -12.946 6.237 5.118 1.00 88.62 114 THR A N 1
ATOM 942 C CA . THR A 1 114 ? -13.338 7.346 6.006 1.00 88.62 114 THR A CA 1
ATOM 943 C C . THR A 1 114 ? -14.257 6.874 7.139 1.00 88.62 114 THR A C 1
ATOM 945 O O . THR A 1 114 ? -14.175 7.407 8.243 1.00 88.62 114 THR A O 1
ATOM 948 N N . ALA A 1 115 ? -15.050 5.820 6.915 1.00 89.56 115 ALA A N 1
ATOM 949 C CA . ALA A 1 115 ? -15.843 5.163 7.953 1.00 89.56 115 ALA A CA 1
ATOM 950 C C . ALA A 1 115 ? -14.980 4.639 9.118 1.00 89.56 115 ALA A C 1
ATOM 952 O O . ALA A 1 115 ? -15.304 4.881 10.281 1.00 89.56 115 ALA A O 1
ATOM 953 N N . MET A 1 116 ? -13.822 4.036 8.828 1.00 90.94 116 MET A N 1
ATOM 954 C CA . MET A 1 116 ? -12.867 3.555 9.838 1.00 90.94 116 MET A CA 1
ATOM 955 C C . MET A 1 116 ? -12.209 4.680 10.647 1.00 90.94 116 MET A C 1
ATOM 957 O O . MET A 1 116 ? -11.631 4.439 11.704 1.00 90.94 116 MET A O 1
ATOM 961 N N . LEU A 1 117 ? -12.287 5.921 10.168 1.00 89.75 117 LEU A N 1
ATOM 962 C CA . LEU A 1 117 ? -11.738 7.095 10.845 1.00 89.75 117 LEU A CA 1
ATOM 963 C C . LEU A 1 117 ? -12.739 7.752 11.806 1.00 89.75 117 LEU A C 1
ATOM 965 O O . LEU A 1 117 ? -12.365 8.676 12.535 1.00 89.75 117 LEU A O 1
ATOM 969 N N . THR A 1 118 ? -13.995 7.312 11.815 1.00 89.38 118 THR A N 1
ATOM 970 C CA . THR A 1 118 ? -15.040 7.861 12.688 1.00 89.38 118 THR A CA 1
ATOM 971 C C . THR A 1 118 ? -14.747 7.587 14.163 1.00 89.38 118 THR A C 1
ATOM 973 O O . THR A 1 118 ? -14.016 6.662 14.506 1.00 89.38 118 THR A O 1
ATOM 976 N N . LYS A 1 119 ? -15.351 8.368 15.069 1.00 86.81 119 LYS A N 1
ATOM 977 C CA . LYS A 1 119 ? -15.205 8.158 16.522 1.00 86.81 119 LYS A CA 1
ATOM 978 C C . LYS A 1 119 ? -15.649 6.760 16.975 1.00 86.81 119 LYS A C 1
ATOM 980 O O . LYS A 1 119 ? -15.139 6.274 17.974 1.00 86.81 119 LYS A O 1
ATOM 985 N N . GLN A 1 120 ? -16.579 6.143 16.247 1.00 89.00 120 GLN A N 1
ATOM 986 C CA . GLN A 1 120 ? -17.114 4.821 16.553 1.00 89.00 120 GLN A CA 1
ATOM 987 C C . GLN A 1 120 ? -16.150 3.704 16.142 1.00 89.00 120 GLN A C 1
ATOM 989 O O . GLN A 1 120 ? -15.829 2.846 16.959 1.00 89.00 120 GLN A O 1
ATOM 994 N N . LEU A 1 121 ? -15.665 3.720 14.896 1.00 91.75 121 LEU A N 1
ATOM 995 C CA . LEU A 1 121 ? -14.832 2.633 14.376 1.00 91.75 121 LEU A CA 1
ATOM 996 C C . LEU A 1 121 ? -13.339 2.823 14.653 1.00 91.75 121 LEU A C 1
ATOM 998 O O . LEU A 1 121 ? -12.632 1.830 14.804 1.00 91.75 121 LEU A O 1
ATOM 1002 N N . ALA A 1 122 ? -12.843 4.056 14.789 1.00 91.94 122 ALA A N 1
ATOM 1003 C CA . ALA A 1 122 ? -11.411 4.293 14.977 1.00 91.94 122 ALA A CA 1
ATOM 1004 C C . ALA A 1 122 ? -10.810 3.553 16.191 1.00 91.94 122 ALA A C 1
ATOM 1006 O O . ALA A 1 122 ? -9.741 2.972 16.018 1.00 91.94 122 ALA A O 1
ATOM 1007 N N . PRO A 1 123 ? -11.450 3.493 17.379 1.00 93.38 123 PRO A N 1
ATOM 1008 C CA . PRO A 1 123 ? -10.928 2.706 18.501 1.00 93.38 123 PRO A CA 1
ATOM 1009 C C . PRO A 1 123 ? -10.861 1.201 18.202 1.00 93.38 123 PRO A C 1
ATOM 1011 O O . PRO A 1 123 ? -9.898 0.535 18.572 1.00 93.38 123 PRO A O 1
ATOM 1014 N N . VAL A 1 124 ? -11.854 0.664 17.483 1.00 94.62 124 VAL A N 1
ATOM 1015 C CA . VAL A 1 124 ? -11.888 -0.753 17.078 1.00 94.62 124 VAL A CA 1
ATOM 1016 C C . VAL A 1 124 ? -10.738 -1.060 16.123 1.00 94.62 124 VAL A C 1
ATOM 1018 O O . VAL A 1 124 ? -10.032 -2.053 16.297 1.00 94.62 124 VAL A O 1
ATOM 1021 N N . VAL A 1 125 ? -10.520 -0.182 15.142 1.00 94.62 125 VAL A N 1
ATOM 1022 C CA . VAL A 1 125 ? -9.436 -0.310 14.164 1.00 94.62 125 VAL A CA 1
ATOM 1023 C C . VAL A 1 125 ? -8.077 -0.215 14.856 1.00 94.62 125 VAL A C 1
ATOM 1025 O O . VAL A 1 125 ? -7.224 -1.065 14.618 1.00 94.62 125 VAL A O 1
ATOM 1028 N N . GLN A 1 126 ? -7.891 0.753 15.761 1.00 95.06 126 GLN A N 1
ATOM 1029 C CA . GLN A 1 126 ? -6.655 0.901 16.540 1.00 95.06 126 GLN A CA 1
ATOM 1030 C C . GLN A 1 126 ? -6.315 -0.375 17.306 1.00 95.06 126 GLN A C 1
ATOM 1032 O O . GLN A 1 126 ? -5.214 -0.891 17.147 1.00 95.06 126 GLN A O 1
ATOM 1037 N N . ASN A 1 127 ? -7.275 -0.921 18.057 1.00 95.56 127 ASN A N 1
ATOM 1038 C CA . ASN A 1 127 ? -7.063 -2.135 18.843 1.00 95.56 127 ASN A CA 1
ATOM 1039 C C . ASN A 1 127 ? -6.690 -3.341 17.969 1.00 95.56 127 ASN A C 1
ATOM 1041 O O . ASN A 1 127 ? -5.872 -4.164 18.378 1.00 95.56 127 ASN A O 1
ATOM 1045 N N . ARG A 1 128 ? -7.273 -3.472 16.768 1.00 95.00 128 ARG A N 1
ATOM 1046 C CA . ARG A 1 128 ? -6.915 -4.564 15.848 1.00 95.00 128 ARG A CA 1
ATOM 1047 C C . ARG A 1 128 ? -5.498 -4.426 15.306 1.00 95.00 128 ARG A C 1
ATOM 1049 O O . ARG A 1 128 ? -4.766 -5.412 15.296 1.00 95.00 128 ARG A O 1
ATOM 1056 N N . VAL A 1 129 ? -5.125 -3.225 14.869 1.00 95.00 129 VAL A N 1
ATOM 1057 C CA . VAL A 1 129 ? -3.786 -2.963 14.321 1.00 95.00 129 VAL A CA 1
ATOM 1058 C C . VAL A 1 129 ? -2.719 -3.102 15.409 1.00 95.00 129 VAL A C 1
ATOM 1060 O O . VAL A 1 129 ? -1.673 -3.692 15.162 1.00 95.00 129 VAL A O 1
ATOM 1063 N N . GLU A 1 130 ? -2.988 -2.611 16.619 1.00 96.19 130 GLU A N 1
ATOM 1064 C CA . GLU A 1 130 ? -2.077 -2.723 17.761 1.00 96.19 130 GLU A CA 1
ATOM 1065 C C . GLU A 1 130 ? -1.809 -4.180 18.141 1.00 96.19 130 GLU A C 1
ATOM 1067 O O . GLU A 1 130 ? -0.654 -4.597 18.143 1.00 96.19 130 GLU A O 1
ATOM 1072 N N . ARG A 1 131 ? -2.857 -4.991 18.333 1.00 95.38 131 ARG A N 1
ATOM 1073 C CA . ARG A 1 131 ? -2.696 -6.422 18.643 1.00 95.38 131 ARG A CA 1
ATOM 1074 C C . ARG A 1 131 ? -1.907 -7.172 17.573 1.00 95.38 131 ARG A C 1
ATOM 1076 O O . ARG A 1 131 ? -1.087 -8.022 17.893 1.00 95.38 131 ARG A O 1
ATOM 1083 N N . ALA A 1 132 ? -2.146 -6.856 16.303 1.00 94.12 132 ALA A N 1
ATOM 1084 C CA . ALA A 1 132 ? -1.425 -7.477 15.199 1.00 94.12 132 ALA A CA 1
ATOM 1085 C C . ALA A 1 132 ? 0.074 -7.121 15.203 1.00 94.12 132 ALA A C 1
ATOM 1087 O O . ALA A 1 132 ? 0.902 -7.965 14.874 1.00 94.12 132 ALA A O 1
ATOM 1088 N N . LEU A 1 133 ? 0.428 -5.895 15.602 1.00 93.94 133 LEU A N 1
ATOM 1089 C CA . LEU A 1 133 ? 1.819 -5.452 15.743 1.00 93.94 133 LEU A CA 1
ATOM 1090 C C . LEU A 1 133 ? 2.528 -6.069 16.958 1.00 93.94 133 LEU A C 1
ATOM 1092 O O . LEU A 1 133 ? 3.746 -6.237 16.918 1.00 93.94 133 LEU A O 1
ATOM 1096 N N . GLU A 1 134 ? 1.796 -6.378 18.027 1.00 93.94 134 GLU A N 1
ATOM 1097 C CA . GLU A 1 134 ? 2.331 -7.042 19.226 1.00 93.94 134 GLU A CA 1
ATOM 1098 C C . GLU A 1 134 ? 2.625 -8.532 19.000 1.00 93.94 134 GLU A C 1
ATOM 1100 O O . GLU A 1 134 ? 3.485 -9.095 19.671 1.00 93.94 134 GLU A O 1
ATOM 1105 N N . GLN A 1 135 ? 1.912 -9.170 18.068 1.00 88.94 135 GLN A N 1
ATOM 1106 C CA . GLN A 1 135 ? 1.994 -10.613 17.799 1.00 88.94 135 GLN A CA 1
ATOM 1107 C C . GLN A 1 135 ? 2.965 -10.999 16.673 1.00 88.94 135 GLN A C 1
ATOM 1109 O O . GLN A 1 135 ? 3.187 -12.189 16.455 1.00 88.94 135 GLN A O 1
ATOM 1114 N N . ALA A 1 136 ? 3.507 -10.018 15.949 1.00 80.69 136 ALA A N 1
ATOM 1115 C CA . ALA A 1 136 ? 4.449 -10.207 14.845 1.00 80.69 136 ALA A CA 1
ATOM 1116 C C . ALA A 1 136 ? 5.878 -9.867 15.258 1.00 80.69 136 ALA A C 1
ATOM 1118 O O . ALA A 1 136 ? 6.808 -10.461 14.677 1.00 80.69 136 ALA A O 1
#

Organism: NCBI:txid1250539

Sequence (136 aa):
MPKNSHLWGRVVVEELFPEHFSWQQPDTPKPTFHQGKEPGPGYRLNHRGMAECQSCGTLEKATISWPEDAYWQWNIDGYELVARNREHAQMILAYLRERKRAPNRKPALRHIPTAMLTKQLAPVVQNRVERALEQA

Foldseek 3Di:
DDDQWDDFPPDIDHDPCCVADPDDHWPDPHADEDEAPDDDIHHDPPQWDWDADPVPRDIDIDGDHPPVQFPDWDQFPNDIDGANDLVLLVVQLVQLPDPDHDPDDDPSNVRPPVVCSDPVNSVVSNVVSVVVSVVD